Protein AF-A0A519C0G3-F1 (afdb_monomer)

Foldseek 3Di:
DPPPPPDLVVVLCVCVVVVLFDQDDDDAPDDPVVLVVLLVVLVVVCVVVVHDSCPDPSNVSSVVNVVSVVRSVVRVVVSCVQCPDPVNVVD

Structure (mmCIF, N/CA/C/O backbone):
data_AF-A0A519C0G3-F1
#
_entry.id   AF-A0A519C0G3-F1
#
loop_
_atom_site.group_PDB
_atom_site.id
_atom_site.type_symbol
_atom_site.label_atom_id
_atom_site.label_alt_id
_atom_site.label_comp_id
_atom_site.label_asym_id
_atom_site.label_entity_id
_atom_site.label_seq_id
_atom_site.pdbx_PDB_ins_code
_atom_site.Cartn_x
_atom_site.Cartn_y
_atom_site.Cartn_z
_atom_site.occupancy
_atom_site.B_iso_or_equiv
_atom_site.auth_seq_id
_atom_site.auth_comp_id
_atom_site.auth_asym_id
_atom_site.auth_atom_id
_atom_site.pdbx_PDB_model_num
ATOM 1 N N . LYS A 1 1 ? 6.073 6.536 25.357 1.00 41.78 1 LYS A N 1
ATOM 2 C CA . LYS A 1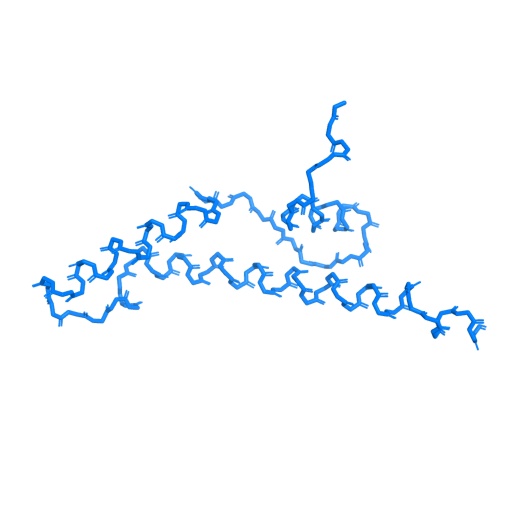 1 ? 6.462 6.893 23.968 1.00 41.78 1 LYS A CA 1
ATOM 3 C C . LYS A 1 1 ? 5.576 6.040 23.062 1.00 41.78 1 LYS A C 1
ATOM 5 O O . LYS A 1 1 ? 5.250 4.966 23.528 1.00 41.78 1 LYS A O 1
ATOM 10 N N . ASP A 1 2 ? 5.100 6.541 21.919 1.00 49.09 2 ASP A N 1
ATOM 11 C CA . ASP A 1 2 ? 4.277 5.833 20.893 1.00 49.09 2 ASP A CA 1
ATOM 12 C C . ASP A 1 2 ? 2.810 6.285 20.722 1.00 49.09 2 ASP A C 1
ATOM 14 O O . ASP A 1 2 ? 2.165 5.897 19.756 1.00 49.09 2 ASP A O 1
ATOM 18 N N . ALA A 1 3 ? 2.294 7.210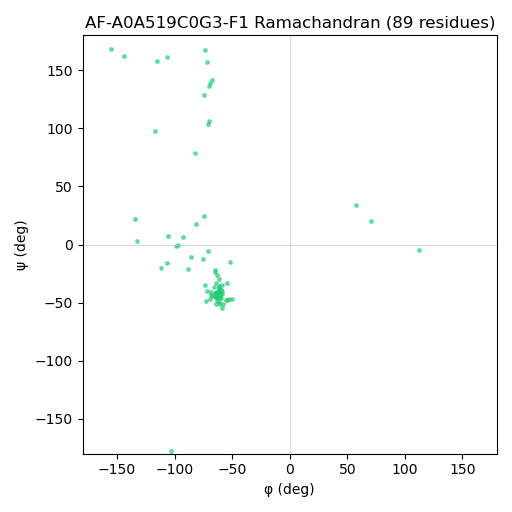 21.538 1.00 43.50 3 ALA A N 1
ATOM 19 C CA . ALA A 1 3 ? 0.912 7.712 21.415 1.00 43.50 3 ALA A CA 1
ATOM 20 C C . ALA A 1 3 ? 0.691 8.819 20.348 1.00 43.50 3 ALA A C 1
ATOM 22 O O . ALA A 1 3 ? -0.306 9.529 20.410 1.00 43.50 3 ALA A O 1
ATOM 23 N N . PHE A 1 4 ? 1.609 8.996 19.387 1.00 54.22 4 PHE A N 1
ATOM 24 C CA . PHE A 1 4 ? 1.522 10.065 18.366 1.00 54.22 4 PHE A CA 1
ATOM 25 C C . PHE A 1 4 ? 1.776 9.599 16.925 1.00 54.22 4 PHE A C 1
ATOM 27 O O . PHE A 1 4 ? 1.786 10.409 16.000 1.00 54.22 4 PHE A O 1
ATOM 34 N N . GLY A 1 5 ? 1.978 8.299 16.703 1.00 63.66 5 GLY A N 1
ATOM 35 C CA . GLY A 1 5 ? 2.129 7.751 15.359 1.00 63.66 5 GLY A CA 1
ATOM 36 C C . GLY A 1 5 ? 0.773 7.514 14.701 1.00 63.66 5 GLY A C 1
ATOM 37 O O . GLY A 1 5 ? 0.334 6.374 14.631 1.00 63.66 5 GLY A O 1
ATOM 38 N N . PHE A 1 6 ? 0.121 8.554 14.176 1.00 80.88 6 PHE A N 1
ATOM 39 C CA . PHE A 1 6 ? -1.126 8.423 13.395 1.00 80.88 6 PHE A CA 1
ATOM 40 C C . PHE A 1 6 ? -0.898 7.878 11.971 1.00 80.88 6 PHE A C 1
ATOM 42 O O . PHE A 1 6 ? -1.679 8.127 11.056 1.00 80.88 6 PHE A O 1
ATOM 49 N N . GLY A 1 7 ? 0.198 7.145 11.761 1.00 88.69 7 GLY A N 1
ATOM 50 C CA . GLY A 1 7 ? 0.481 6.486 10.495 1.00 88.69 7 GLY A CA 1
ATOM 51 C C . GLY A 1 7 ? -0.482 5.324 10.276 1.00 88.69 7 GLY A C 1
ATOM 52 O O . GLY A 1 7 ? -0.706 4.521 11.183 1.00 88.69 7 GLY A O 1
ATOM 53 N N . LEU A 1 8 ? -1.002 5.201 9.055 1.00 91.06 8 LEU A N 1
ATOM 54 C CA . LEU A 1 8 ? -1.982 4.181 8.682 1.00 91.06 8 LEU A CA 1
ATOM 55 C C . LEU A 1 8 ? -1.560 2.765 9.111 1.00 91.06 8 LEU A C 1
ATOM 57 O O . LEU A 1 8 ? -2.340 2.063 9.745 1.00 91.06 8 LEU A O 1
ATOM 61 N N . LYS A 1 9 ? -0.306 2.374 8.852 1.00 90.44 9 LYS A N 1
ATOM 62 C CA . LYS A 1 9 ? 0.234 1.061 9.241 1.00 90.44 9 LYS A CA 1
ATOM 63 C C . LYS A 1 9 ? 0.168 0.812 10.753 1.00 90.44 9 LYS A C 1
ATOM 65 O O . LYS A 1 9 ? -0.177 -0.287 11.178 1.00 90.44 9 LYS A O 1
ATOM 70 N N . ALA A 1 10 ? 0.498 1.816 11.568 1.00 90.75 10 ALA A N 1
ATOM 71 C CA . ALA A 1 10 ? 0.459 1.695 13.026 1.00 90.75 10 ALA A CA 1
ATOM 72 C C . ALA A 1 10 ? -0.981 1.557 13.538 1.00 90.75 10 ALA A C 1
ATOM 74 O O . ALA A 1 10 ? -1.243 0.735 14.417 1.00 90.75 10 ALA A O 1
ATOM 75 N N . ILE A 1 11 ? -1.914 2.318 12.962 1.00 91.81 11 ILE A N 1
ATOM 76 C CA . ILE A 1 11 ? -3.342 2.224 13.284 1.00 91.81 11 ILE A CA 1
ATOM 77 C C . ILE A 1 11 ? -3.883 0.844 12.883 1.00 91.81 11 ILE A C 1
ATOM 79 O O . ILE A 1 11 ? -4.447 0.147 13.722 1.00 91.81 11 ILE A O 1
ATOM 83 N N . ALA A 1 12 ? -3.647 0.416 11.641 1.00 93.00 12 ALA A N 1
ATOM 84 C CA . ALA A 1 12 ? -4.134 -0.854 11.107 1.00 93.00 12 ALA A CA 1
ATOM 85 C C . ALA A 1 12 ? -3.622 -2.065 11.906 1.00 93.00 12 ALA A C 1
ATOM 87 O O . ALA A 1 12 ? -4.420 -2.908 12.306 1.00 93.00 12 ALA A O 1
ATOM 88 N N . LYS A 1 13 ? -2.318 -2.113 12.226 1.00 92.38 13 LYS A N 1
ATOM 89 C CA . LYS A 1 13 ? -1.745 -3.185 13.061 1.00 92.38 13 LYS A CA 1
ATOM 90 C C . LYS A 1 13 ? -2.367 -3.236 14.459 1.00 92.38 13 LYS A C 1
ATOM 92 O O . LYS A 1 13 ? -2.565 -4.320 14.991 1.00 92.38 13 LYS A O 1
ATOM 97 N N . ASN A 1 14 ? -2.661 -2.091 15.081 1.00 93.06 14 ASN A N 1
ATOM 98 C CA . ASN A 1 14 ? -3.288 -2.091 16.405 1.00 93.06 14 ASN A CA 1
ATOM 99 C C . ASN A 1 14 ? -4.755 -2.533 16.347 1.00 93.06 14 ASN A C 1
ATOM 101 O O . ASN A 1 14 ? -5.186 -3.283 17.218 1.00 93.06 14 ASN A O 1
ATOM 105 N N . LEU A 1 15 ? -5.515 -2.116 15.331 1.00 93.56 15 LEU A N 1
ATOM 106 C CA . LEU A 1 15 ? -6.895 -2.577 15.159 1.00 93.56 15 LEU A CA 1
ATOM 107 C C . LEU A 1 15 ? -6.962 -4.090 14.922 1.00 93.56 15 LEU A C 1
ATOM 109 O O . LEU A 1 15 ? -7.766 -4.764 15.563 1.00 93.56 15 LEU A O 1
ATOM 113 N N . GLU A 1 16 ? -6.085 -4.631 14.076 1.00 95.06 16 GLU A N 1
ATOM 114 C CA . GLU A 1 16 ? -5.998 -6.074 13.822 1.00 95.06 16 GLU A CA 1
ATOM 115 C C . GLU A 1 16 ? -5.563 -6.851 15.071 1.00 95.06 16 GLU A C 1
ATOM 117 O O . GLU A 1 16 ? -6.242 -7.799 15.463 1.00 95.06 16 GLU A O 1
ATOM 122 N N . LYS A 1 17 ? -4.545 -6.371 15.799 1.00 94.31 17 LYS A N 1
ATOM 123 C CA . LYS A 1 17 ? -4.109 -6.948 17.082 1.00 94.31 17 LYS A CA 1
ATOM 124 C C . LYS A 1 17 ? -5.242 -7.060 18.110 1.00 94.31 17 LYS A C 1
ATOM 126 O O . LYS A 1 17 ? -5.232 -7.965 18.942 1.00 94.31 17 LYS A O 1
ATOM 131 N N . HIS A 1 18 ? -6.190 -6.126 18.087 1.00 95.06 18 HIS A N 1
ATOM 132 C CA . HIS A 1 18 ? -7.357 -6.119 18.971 1.00 95.06 18 HIS A CA 1
ATOM 133 C C . HIS A 1 18 ? -8.594 -6.812 18.369 1.00 95.06 18 HIS A C 1
ATOM 135 O O . HIS A 1 18 ? -9.658 -6.781 18.984 1.00 95.06 18 HIS A O 1
ATOM 141 N N . GLY A 1 19 ? -8.472 -7.447 17.198 1.00 95.38 19 GLY A N 1
ATOM 142 C CA . GLY A 1 19 ? -9.556 -8.175 16.532 1.00 95.38 19 GLY A CA 1
ATOM 143 C C . GLY A 1 19 ? -10.658 -7.278 15.962 1.00 95.38 19 GLY A C 1
ATOM 144 O O . GLY A 1 19 ? -11.779 -7.735 15.762 1.00 95.38 19 GLY A O 1
ATOM 145 N N . LEU A 1 20 ? -10.366 -5.993 15.738 1.00 95.69 20 LEU A N 1
ATOM 146 C CA . LEU A 1 20 ? -11.335 -4.999 15.261 1.00 95.69 20 LEU A CA 1
ATOM 147 C C . LEU A 1 20 ? -11.405 -4.933 13.727 1.00 95.69 20 LEU A C 1
ATOM 149 O O . LEU A 1 20 ? -12.393 -4.457 13.175 1.00 95.69 20 LEU A O 1
ATOM 153 N N 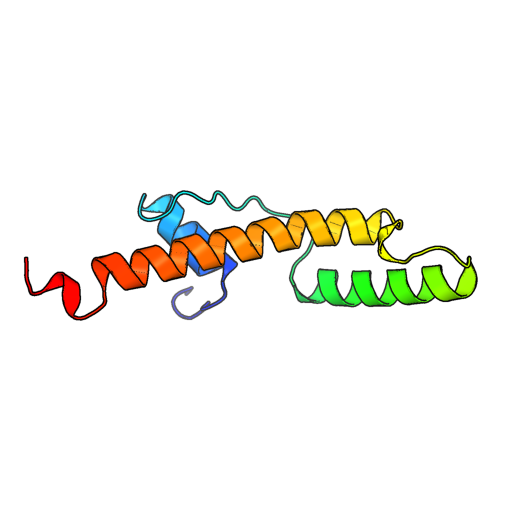. THR A 1 21 ? -10.360 -5.405 13.046 1.00 95.88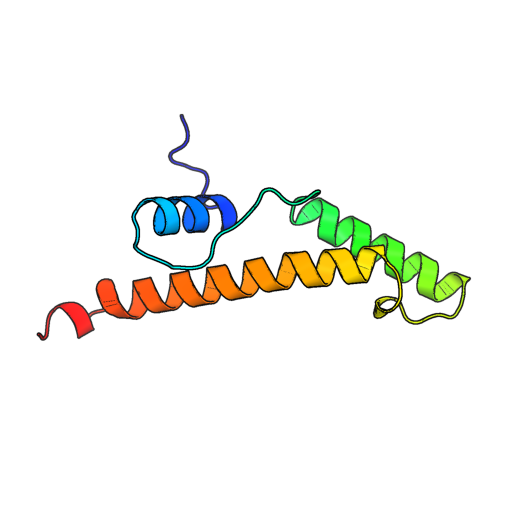 21 THR A N 1
ATOM 154 C CA . THR A 1 21 ? -10.227 -5.448 11.582 1.00 95.88 21 THR A CA 1
ATOM 155 C C . THR A 1 21 ? -9.489 -6.715 11.151 1.00 95.88 21 THR A C 1
ATOM 157 O O . THR A 1 21 ? -8.783 -7.308 11.961 1.00 95.88 21 THR A O 1
ATOM 160 N N . ASN A 1 22 ? -9.600 -7.104 9.875 1.00 94.00 22 ASN A N 1
ATOM 161 C CA . ASN A 1 22 ? -9.095 -8.394 9.383 1.00 94.00 22 ASN A CA 1
ATOM 162 C C . ASN A 1 22 ? -7.822 -8.286 8.530 1.00 94.00 22 ASN A C 1
ATOM 164 O O . ASN A 1 22 ? -7.169 -9.293 8.265 1.00 94.00 22 ASN A O 1
ATOM 168 N N . THR A 1 23 ? -7.478 -7.091 8.047 1.00 93.38 23 THR A N 1
ATOM 169 C CA . THR A 1 23 ? -6.288 -6.900 7.215 1.00 93.38 23 THR A CA 1
ATOM 170 C C . THR A 1 23 ? -5.012 -7.065 8.036 1.00 93.38 23 THR A C 1
ATOM 172 O O . THR A 1 23 ? -4.606 -6.167 8.773 1.00 93.38 23 THR A O 1
ATOM 175 N N . THR A 1 24 ? -4.328 -8.188 7.833 1.00 91.38 24 THR A N 1
ATOM 176 C CA . THR A 1 24 ? -2.967 -8.395 8.328 1.00 91.38 24 THR A CA 1
ATOM 177 C C . THR A 1 24 ? -1.974 -7.595 7.487 1.00 91.38 24 THR A C 1
ATOM 179 O O . THR A 1 24 ? -1.956 -7.678 6.256 1.00 91.38 24 THR A O 1
ATOM 182 N N . TRP A 1 25 ? -1.124 -6.822 8.162 1.00 89.19 25 TRP A N 1
ATOM 183 C CA . TRP A 1 25 ? -0.119 -5.978 7.525 1.00 89.19 25 TRP A CA 1
ATOM 184 C C . TRP A 1 25 ? 1.286 -6.430 7.917 1.00 89.19 25 TRP A C 1
ATOM 186 O O . TRP A 1 25 ? 1.814 -6.052 8.963 1.00 89.19 25 TRP A O 1
ATOM 196 N N . GLU A 1 26 ? 1.912 -7.222 7.053 1.00 84.62 26 GLU A N 1
ATOM 197 C CA . GLU A 1 26 ? 3.292 -7.673 7.240 1.00 84.62 26 GLU A CA 1
ATOM 198 C C . GLU A 1 26 ? 4.306 -6.541 7.031 1.00 84.62 26 GLU A C 1
ATOM 200 O O . GLU A 1 26 ? 4.051 -5.534 6.361 1.00 84.62 26 GLU A O 1
ATOM 205 N N . ASP A 1 27 ? 5.495 -6.682 7.613 1.00 79.31 27 ASP A N 1
ATOM 206 C CA . ASP A 1 27 ? 6.567 -5.733 7.348 1.00 79.31 27 ASP A CA 1
ATOM 207 C C . ASP A 1 27 ? 7.089 -5.911 5.919 1.00 79.31 27 ASP A C 1
ATOM 209 O O . ASP A 1 27 ? 7.796 -6.857 5.593 1.00 79.31 27 ASP A O 1
ATOM 213 N N . GLY A 1 28 ? 6.683 -4.985 5.049 1.00 73.62 28 GLY A N 1
ATOM 214 C CA . GLY A 1 28 ? 7.179 -4.891 3.684 1.00 73.62 28 GLY A CA 1
ATOM 215 C C . GLY A 1 28 ? 8.609 -4.337 3.607 1.00 73.62 28 GLY A C 1
ATOM 216 O O . GLY A 1 28 ? 9.112 -3.756 4.570 1.00 73.62 28 GLY A O 1
ATOM 217 N N . PRO A 1 29 ? 9.253 -4.447 2.433 1.00 73.81 29 PRO A N 1
ATOM 218 C CA . PRO A 1 29 ? 10.645 -4.039 2.234 1.00 73.81 29 PRO A CA 1
ATOM 219 C C . PRO A 1 29 ? 10.852 -2.515 2.241 1.00 73.81 29 PRO A C 1
ATOM 221 O O . PRO A 1 29 ? 11.982 -2.049 2.117 1.00 73.81 29 PRO A O 1
ATOM 224 N N . THR A 1 30 ? 9.777 -1.724 2.308 1.00 83.44 30 THR A N 1
ATOM 225 C CA . THR A 1 30 ? 9.832 -0.267 2.203 1.00 83.44 30 THR A CA 1
ATOM 226 C C . THR A 1 30 ? 8.634 0.406 2.882 1.00 83.44 30 THR A C 1
ATOM 228 O O . THR A 1 30 ? 7.663 -0.259 3.256 1.00 83.44 30 THR A O 1
ATOM 231 N N . ASP A 1 31 ? 8.717 1.723 3.057 1.00 88.88 31 ASP A N 1
ATOM 232 C CA . ASP A 1 31 ? 7.628 2.590 3.507 1.00 88.88 31 ASP A CA 1
ATOM 233 C C . ASP A 1 31 ? 7.029 3.380 2.327 1.00 88.88 31 ASP A C 1
ATOM 235 O O . ASP A 1 31 ? 7.437 3.222 1.173 1.00 88.88 31 ASP A O 1
ATOM 239 N N . GLY A 1 32 ? 6.051 4.246 2.604 1.00 89.88 32 GLY A N 1
ATOM 240 C CA . GLY A 1 32 ? 5.410 5.045 1.559 1.00 89.88 32 GLY A CA 1
ATOM 241 C C . GLY A 1 32 ? 6.390 5.943 0.791 1.00 89.88 32 GLY A C 1
ATOM 242 O O . GLY A 1 32 ? 6.246 6.109 -0.420 1.00 89.88 32 GLY A O 1
ATOM 243 N N . LEU A 1 33 ? 7.420 6.484 1.452 1.00 93.38 33 LEU A N 1
ATOM 244 C CA . LEU A 1 33 ? 8.422 7.319 0.787 1.00 93.38 33 LEU A CA 1
ATOM 245 C C . LEU A 1 33 ? 9.289 6.491 -0.162 1.00 93.38 33 LEU A C 1
ATOM 247 O O . LEU A 1 33 ? 9.480 6.878 -1.316 1.00 93.38 33 LEU A O 1
ATOM 251 N N . GLY A 1 34 ? 9.777 5.339 0.291 1.00 94.81 34 GLY A N 1
ATOM 252 C CA . GLY A 1 34 ? 10.558 4.448 -0.556 1.00 94.81 34 GLY A CA 1
ATOM 253 C C . GLY A 1 34 ? 9.747 3.881 -1.724 1.00 94.81 34 GLY A C 1
ATOM 254 O O . GLY A 1 34 ? 10.280 3.775 -2.830 1.00 94.81 34 GLY A O 1
ATOM 255 N N . ALA A 1 35 ? 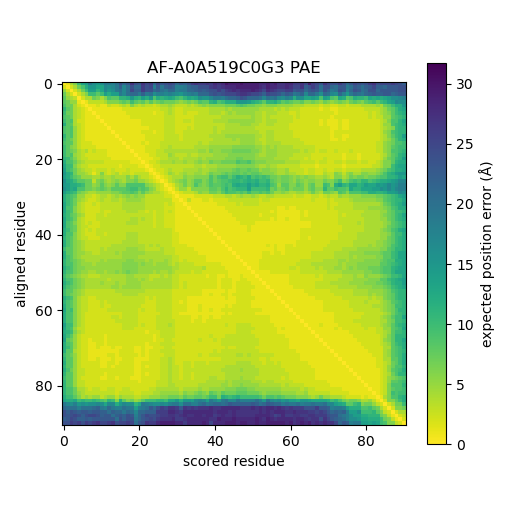8.444 3.636 -1.546 1.00 95.19 35 ALA A N 1
ATOM 256 C CA . ALA A 1 35 ? 7.543 3.287 -2.645 1.00 95.19 35 ALA A CA 1
ATOM 257 C C . ALA A 1 35 ? 7.440 4.413 -3.694 1.00 95.19 35 ALA A C 1
ATOM 259 O O . ALA A 1 35 ? 7.550 4.146 -4.892 1.00 95.19 35 ALA A O 1
ATOM 260 N N . MET A 1 36 ? 7.305 5.677 -3.272 1.00 96.62 36 MET A N 1
ATOM 261 C CA . MET A 1 36 ? 7.271 6.829 -4.188 1.00 96.62 36 MET A CA 1
ATOM 262 C C . MET A 1 36 ? 8.592 7.009 -4.950 1.00 96.62 36 MET A C 1
ATOM 264 O O . MET A 1 36 ? 8.588 7.183 -6.171 1.00 96.62 36 MET A O 1
ATOM 268 N N . VAL A 1 37 ? 9.732 6.918 -4.258 1.00 97.81 37 VAL A N 1
ATOM 269 C CA . VAL A 1 37 ? 11.061 6.995 -4.891 1.00 97.81 37 VAL A CA 1
ATOM 270 C C . VAL A 1 37 ? 11.268 5.833 -5.867 1.00 97.81 37 VAL A C 1
ATOM 272 O O . VAL A 1 37 ? 11.771 6.035 -6.974 1.00 97.81 37 VAL A O 1
ATOM 275 N N . GLY A 1 38 ? 10.832 4.626 -5.499 1.00 97.38 38 GLY A N 1
ATOM 276 C CA . GLY A 1 38 ? 10.849 3.459 -6.375 1.00 97.38 38 GLY A CA 1
ATOM 277 C C . GLY A 1 38 ? 10.000 3.664 -7.630 1.00 97.38 38 GLY A C 1
ATOM 278 O O . GLY A 1 38 ?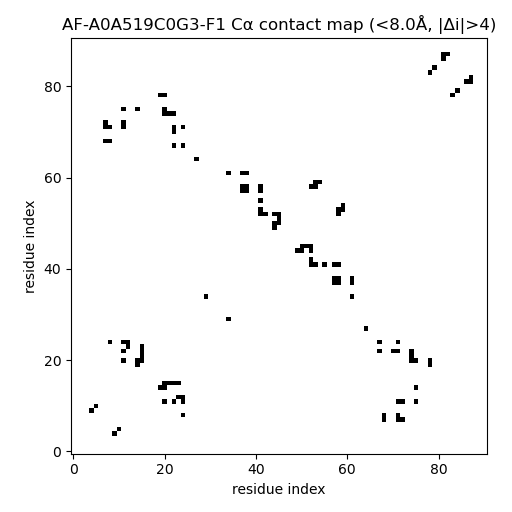 10.459 3.369 -8.732 1.00 97.38 38 GLY A O 1
ATOM 279 N N . ALA A 1 39 ? 8.805 4.242 -7.500 1.00 97.69 39 ALA A N 1
ATOM 280 C CA . ALA A 1 39 ? 7.944 4.555 -8.638 1.00 97.69 39 ALA A CA 1
ATOM 281 C C . ALA A 1 39 ? 8.592 5.563 -9.599 1.00 97.69 39 ALA A C 1
ATOM 283 O O . ALA A 1 39 ? 8.602 5.339 -10.811 1.00 97.69 39 ALA A O 1
ATOM 284 N N . TRP A 1 40 ? 9.208 6.620 -9.063 1.00 98.19 40 TRP A N 1
ATOM 285 C CA . TRP A 1 40 ? 9.962 7.592 -9.859 1.00 98.19 40 TRP A CA 1
ATOM 286 C C . TRP A 1 40 ? 11.155 6.953 -10.589 1.00 98.19 40 TRP A C 1
ATOM 288 O O . TRP A 1 40 ? 11.441 7.267 -11.747 1.00 98.19 40 TRP A O 1
ATOM 298 N N . HIS A 1 41 ? 11.825 5.991 -9.953 1.00 98.25 41 HIS A N 1
ATOM 299 C CA . HIS A 1 41 ? 12.875 5.211 -10.602 1.00 98.25 41 HIS A CA 1
ATOM 300 C C . HIS A 1 41 ? 12.339 4.351 -11.761 1.00 98.25 41 HIS A C 1
ATOM 302 O O . HIS A 1 41 ? 12.970 4.297 -12.818 1.00 98.25 41 HIS A O 1
ATOM 308 N N . CYS A 1 42 ? 11.174 3.716 -11.596 1.00 98.25 42 CYS A N 1
ATOM 309 C CA . CYS A 1 42 ? 10.526 2.917 -12.645 1.00 98.25 42 CYS A CA 1
ATOM 310 C C . CYS A 1 42 ? 10.150 3.769 -13.862 1.00 98.25 42 CYS A C 1
ATOM 312 O O . CYS A 1 42 ? 10.367 3.358 -14.997 1.00 98.25 42 CYS A O 1
ATOM 314 N N . ASP A 1 43 ? 9.649 4.980 -13.627 1.00 98.44 43 ASP A N 1
ATOM 315 C CA . ASP A 1 43 ? 9.343 5.965 -14.667 1.00 98.44 43 ASP A CA 1
ATOM 316 C C . ASP A 1 43 ? 10.604 6.361 -15.474 1.00 98.44 43 ASP A C 1
ATOM 318 O O . ASP A 1 43 ? 10.591 6.436 -16.707 1.00 98.44 43 ASP A O 1
ATOM 322 N N . ARG A 1 44 ? 11.756 6.500 -14.803 1.00 98.31 44 ARG A N 1
ATOM 323 C CA . ARG A 1 44 ? 13.048 6.696 -15.483 1.00 98.31 44 ARG A CA 1
ATOM 324 C C . ARG A 1 44 ? 13.457 5.494 -16.345 1.00 98.31 44 ARG A C 1
ATOM 326 O O . ARG A 1 44 ? 13.948 5.710 -17.453 1.00 98.31 44 ARG A O 1
ATOM 333 N N . ILE A 1 45 ? 13.273 4.264 -15.855 1.00 98.19 45 ILE A N 1
ATOM 334 C CA . ILE A 1 45 ? 13.535 3.029 -16.621 1.00 98.19 45 ILE A CA 1
ATOM 335 C C . ILE A 1 45 ? 12.631 2.975 -17.853 1.00 98.19 45 ILE A C 1
ATOM 337 O O . ILE A 1 45 ? 13.128 2.816 -18.962 1.00 98.19 45 ILE A O 1
ATOM 341 N N . SER A 1 46 ? 11.326 3.193 -17.675 1.00 98.31 46 SER A N 1
ATOM 342 C CA . SER A 1 46 ? 10.332 3.175 -18.751 1.00 98.31 46 SER A CA 1
ATOM 343 C C . SER A 1 46 ? 10.720 4.098 -19.910 1.00 98.31 46 SER A C 1
ATOM 345 O O . SER A 1 46 ? 10.760 3.672 -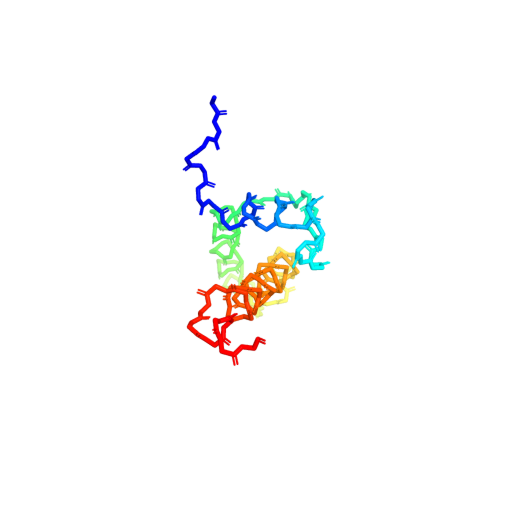21.066 1.00 98.31 46 SER A O 1
ATOM 347 N N . ARG A 1 47 ? 11.129 5.342 -19.617 1.00 97.88 47 ARG A N 1
ATOM 348 C CA . ARG A 1 47 ? 11.579 6.286 -20.656 1.00 97.88 47 ARG A CA 1
ATOM 349 C C . ARG A 1 47 ? 12.820 5.825 -21.417 1.00 97.88 47 ARG A C 1
ATOM 351 O O . ARG A 1 47 ? 12.902 6.074 -22.627 1.00 97.88 47 ARG A O 1
ATOM 358 N N . LYS A 1 48 ? 13.784 5.241 -20.697 1.00 98.19 48 LYS A N 1
ATOM 359 C CA . LYS A 1 48 ? 15.080 4.802 -21.226 1.00 98.19 48 LYS A CA 1
ATOM 360 C C . LYS A 1 48 ? 14.924 3.552 -22.090 1.00 98.19 48 LYS A C 1
ATOM 362 O O . LYS A 1 48 ? 15.400 3.539 -23.220 1.00 98.19 48 LYS A O 1
ATOM 367 N N . ASP A 1 49 ? 14.214 2.558 -21.570 1.00 97.62 49 ASP A N 1
ATOM 368 C CA . ASP A 1 49 ? 14.154 1.210 -22.135 1.00 97.62 49 ASP A CA 1
ATOM 369 C C . ASP A 1 49 ? 12.889 0.989 -22.990 1.00 97.62 49 ASP A C 1
ATOM 371 O O . ASP A 1 49 ? 12.725 -0.068 -23.589 1.00 97.62 49 ASP A O 1
ATOM 375 N N . LYS A 1 50 ? 12.011 2.003 -23.091 1.00 97.75 50 LYS A N 1
ATOM 376 C CA . LYS A 1 50 ? 10.764 1.998 -23.885 1.00 97.75 50 LYS A CA 1
ATOM 377 C C . LYS A 1 50 ? 9.791 0.875 -23.507 1.00 97.75 50 LYS A C 1
ATOM 379 O O . LYS A 1 50 ? 9.063 0.372 -24.356 1.00 97.75 50 LYS A O 1
ATOM 384 N N . ILE A 1 51 ? 9.756 0.530 -22.224 1.00 97.81 51 ILE A N 1
ATOM 385 C CA . ILE A 1 51 ? 8.791 -0.404 -21.628 1.00 97.81 51 ILE A CA 1
ATOM 386 C C . ILE A 1 51 ? 7.764 0.358 -20.791 1.00 97.81 51 ILE A C 1
ATOM 388 O O . ILE A 1 51 ? 8.028 1.491 -20.385 1.00 97.81 51 ILE A O 1
ATOM 392 N N . ASP A 1 52 ? 6.620 -0.245 -20.482 1.00 97.81 52 ASP A N 1
ATOM 393 C CA . ASP A 1 52 ? 5.697 0.338 -19.508 1.00 97.81 52 ASP A CA 1
ATOM 394 C C . ASP A 1 52 ? 6.310 0.270 -18.096 1.00 97.81 52 ASP A C 1
ATOM 396 O O . ASP A 1 52 ? 6.923 -0.726 -17.701 1.00 97.81 52 ASP A O 1
ATOM 400 N N . MET A 1 53 ? 6.157 1.334 -17.303 1.00 97.50 53 MET A N 1
ATOM 401 C CA . MET A 1 53 ? 6.631 1.343 -15.920 1.00 97.50 53 MET A CA 1
ATOM 402 C C . MET A 1 53 ? 5.945 0.270 -15.066 1.00 97.50 53 MET A C 1
ATOM 404 O O . MET A 1 53 ? 6.576 -0.240 -14.137 1.00 97.50 53 MET A O 1
ATOM 408 N N . ILE A 1 54 ? 4.693 -0.100 -15.377 1.00 96.56 54 ILE A N 1
ATOM 409 C CA . ILE A 1 54 ? 3.948 -1.142 -14.648 1.00 96.56 54 ILE A CA 1
ATOM 410 C C . ILE A 1 54 ? 4.576 -2.529 -14.801 1.00 96.56 54 ILE A C 1
ATOM 412 O O . ILE A 1 54 ? 4.371 -3.393 -13.944 1.00 96.56 54 ILE A O 1
ATOM 416 N N . ASP A 1 55 ? 5.362 -2.725 -15.860 1.00 97.19 55 ASP A N 1
ATOM 417 C CA . ASP A 1 55 ? 6.015 -3.994 -16.160 1.00 97.19 55 ASP A CA 1
ATOM 418 C C . ASP A 1 55 ? 7.354 -4.157 -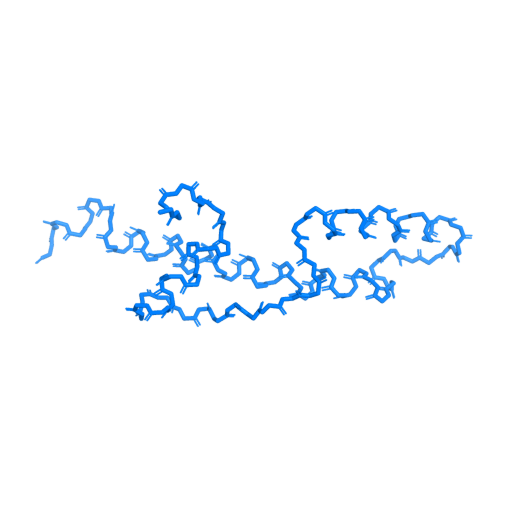15.439 1.00 97.19 55 ASP A C 1
ATOM 420 O O . ASP A 1 55 ? 7.885 -5.269 -15.376 1.00 97.19 55 ASP A O 1
ATOM 424 N N . THR A 1 56 ? 7.874 -3.091 -14.823 1.00 97.69 56 THR A N 1
ATOM 425 C CA . THR A 1 56 ? 9.080 -3.165 -13.992 1.00 97.69 56 THR A CA 1
ATOM 426 C C . THR A 1 56 ? 8.826 -3.969 -12.711 1.00 97.69 56 THR A C 1
ATOM 428 O O . THR A 1 56 ? 7.783 -3.847 -12.063 1.00 97.69 56 THR A O 1
ATOM 431 N N . GLU A 1 57 ? 9.806 -4.774 -12.293 1.00 96.31 57 GLU A N 1
ATOM 432 C CA . GLU A 1 57 ? 9.683 -5.597 -11.078 1.00 96.31 57 GLU A CA 1
ATOM 433 C C . GLU A 1 57 ? 9.479 -4.757 -9.809 1.00 96.31 57 GLU A C 1
ATOM 435 O O . GLU A 1 57 ? 8.694 -5.122 -8.931 1.00 96.31 57 GLU A O 1
ATOM 440 N N . ILE A 1 58 ? 10.115 -3.584 -9.740 1.00 96.38 58 ILE A N 1
ATOM 441 C CA . ILE A 1 58 ? 9.948 -2.646 -8.624 1.00 96.38 58 ILE A CA 1
ATOM 442 C C . ILE A 1 58 ? 8.492 -2.156 -8.557 1.00 96.38 58 ILE A C 1
ATOM 444 O O . ILE A 1 58 ? 7.887 -2.201 -7.484 1.00 96.38 58 ILE A O 1
ATOM 448 N N . MET A 1 59 ? 7.888 -1.760 -9.685 1.00 97.38 59 MET A N 1
ATOM 449 C CA . MET A 1 59 ? 6.490 -1.314 -9.712 1.00 97.38 59 MET A CA 1
ATOM 450 C C . MET A 1 59 ? 5.511 -2.438 -9.365 1.00 97.38 59 MET A C 1
ATOM 452 O O . MET A 1 59 ? 4.536 -2.208 -8.648 1.00 97.38 59 MET A O 1
ATOM 456 N N . LYS A 1 60 ? 5.778 -3.677 -9.796 1.00 96.38 60 LYS A N 1
ATOM 457 C CA . LYS A 1 60 ? 4.986 -4.848 -9.379 1.00 96.38 60 LYS A CA 1
ATOM 458 C C . LYS A 1 60 ? 5.022 -5.034 -7.859 1.00 96.38 60 LYS A C 1
ATOM 460 O O . LYS A 1 60 ? 3.989 -5.352 -7.266 1.00 96.38 60 LYS A O 1
ATOM 465 N N . GLY A 1 61 ? 6.175 -4.807 -7.227 1.00 94.50 61 GLY A N 1
ATOM 466 C CA . GLY A 1 61 ? 6.324 -4.789 -5.770 1.00 94.50 61 GLY A CA 1
ATOM 467 C C . GLY A 1 61 ? 5.521 -3.667 -5.105 1.00 94.50 61 GLY A C 1
ATOM 468 O O . GLY A 1 61 ? 4.739 -3.934 -4.193 1.00 94.50 61 GLY A O 1
ATOM 469 N N . ILE A 1 62 ? 5.636 -2.436 -5.613 1.00 95.56 62 ILE A N 1
ATOM 470 C CA . ILE A 1 62 ? 4.882 -1.268 -5.120 1.00 95.56 62 ILE A CA 1
ATOM 471 C C . ILE A 1 62 ? 3.370 -1.499 -5.229 1.00 95.56 62 ILE A C 1
ATOM 473 O O . ILE A 1 62 ? 2.625 -1.190 -4.303 1.00 95.56 62 ILE A O 1
ATOM 477 N N . ARG A 1 63 ? 2.899 -2.112 -6.321 1.00 95.19 63 ARG A N 1
ATOM 478 C CA . ARG A 1 63 ? 1.483 -2.464 -6.488 1.00 95.19 63 ARG A CA 1
ATOM 479 C C . ARG A 1 63 ? 1.008 -3.440 -5.413 1.00 95.19 63 ARG A C 1
ATOM 481 O O . ARG A 1 63 ? -0.074 -3.251 -4.869 1.00 95.19 63 ARG A O 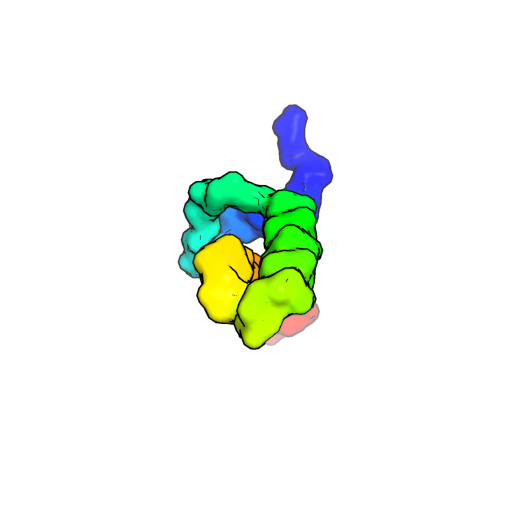1
ATOM 488 N N . LYS A 1 64 ? 1.800 -4.470 -5.092 1.00 93.00 64 LYS A N 1
ATOM 489 C CA . LYS A 1 64 ? 1.470 -5.423 -4.016 1.00 93.00 64 LYS A CA 1
ATOM 490 C C . LYS A 1 64 ? 1.403 -4.730 -2.654 1.00 93.00 64 LYS A C 1
ATOM 492 O O . LYS A 1 64 ? 0.468 -4.993 -1.909 1.00 93.00 64 LYS A O 1
ATOM 497 N N . TYR A 1 65 ? 2.347 -3.830 -2.373 1.00 92.00 65 TYR A N 1
ATOM 498 C CA . TYR A 1 65 ? 2.348 -3.004 -1.164 1.00 92.00 65 TYR A CA 1
ATOM 499 C C . TYR A 1 65 ? 1.068 -2.156 -1.065 1.00 92.00 65 TYR A C 1
ATOM 501 O O . TYR A 1 65 ? 0.304 -2.315 -0.119 1.00 92.00 65 TYR A O 1
ATOM 509 N N . ASN A 1 66 ? 0.754 -1.369 -2.101 1.00 93.25 66 ASN A N 1
ATOM 510 C CA . ASN A 1 66 ? -0.410 -0.475 -2.104 1.00 93.25 66 ASN A CA 1
ATOM 511 C C . ASN A 1 66 ? -1.760 -1.208 -2.004 1.00 93.25 66 ASN A C 1
ATOM 513 O O . ASN A 1 66 ? -2.731 -0.639 -1.514 1.00 93.25 66 ASN A O 1
ATOM 517 N N . ILE A 1 67 ? -1.852 -2.470 -2.444 1.00 94.50 67 ILE A N 1
ATOM 518 C CA . ILE A 1 67 ? -3.067 -3.276 -2.240 1.00 94.50 67 ILE A CA 1
ATOM 519 C C . ILE A 1 67 ? -3.349 -3.469 -0.743 1.00 94.50 67 ILE A C 1
ATOM 521 O O . ILE A 1 67 ? -4.514 -3.443 -0.343 1.00 94.50 67 ILE A O 1
ATOM 525 N N . ILE A 1 68 ? -2.315 -3.657 0.082 1.00 93.88 68 ILE A N 1
ATOM 526 C CA . ILE A 1 68 ? -2.472 -3.793 1.536 1.00 93.88 68 ILE A CA 1
ATOM 527 C C . ILE A 1 68 ? -2.911 -2.463 2.147 1.00 93.88 68 ILE A C 1
ATOM 529 O O . ILE A 1 68 ? -3.872 -2.458 2.913 1.00 93.88 68 ILE A O 1
ATOM 533 N N . ASP A 1 69 ? -2.310 -1.343 1.734 1.00 93.00 69 ASP A N 1
ATOM 534 C CA . ASP A 1 69 ? -2.723 -0.000 2.164 1.00 93.00 69 ASP A CA 1
ATOM 535 C C . ASP A 1 69 ? -4.213 0.246 1.888 1.00 93.00 69 ASP A C 1
ATOM 537 O O . ASP A 1 69 ? -4.958 0.668 2.776 1.00 93.00 69 ASP A O 1
ATOM 541 N N . CYS A 1 70 ? -4.683 -0.073 0.677 1.00 95.56 70 CYS A N 1
ATOM 542 C CA . CYS A 1 70 ? -6.091 0.080 0.315 1.00 95.56 70 CYS A CA 1
ATOM 543 C C . CYS A 1 70 ? -7.017 -0.822 1.145 1.00 95.56 70 CYS A C 1
ATOM 545 O O . CYS A 1 70 ? -8.078 -0.367 1.574 1.00 95.56 70 CYS A O 1
ATOM 547 N N . LYS A 1 71 ? -6.633 -2.080 1.393 1.00 96.44 71 LYS A N 1
ATOM 548 C CA . LYS A 1 71 ? -7.411 -3.004 2.236 1.00 96.44 71 LYS A CA 1
ATOM 549 C C . LYS A 1 71 ? -7.490 -2.525 3.685 1.00 96.44 71 LYS A C 1
ATOM 551 O O . LYS A 1 71 ? -8.570 -2.504 4.264 1.00 96.44 71 LYS A O 1
ATOM 556 N N . ALA A 1 72 ? -6.375 -2.058 4.239 1.00 94.94 72 ALA A N 1
ATOM 557 C CA . ALA A 1 72 ? -6.329 -1.528 5.593 1.00 94.94 72 ALA A CA 1
ATOM 558 C C . ALA A 1 72 ? -7.187 -0.263 5.744 1.00 94.94 72 ALA A C 1
ATOM 560 O O . ALA A 1 72 ? -7.917 -0.131 6.724 1.00 94.94 72 ALA A O 1
ATOM 561 N N . MET A 1 73 ? -7.152 0.645 4.760 1.00 95.69 73 MET A N 1
ATOM 562 C CA . MET A 1 73 ? -8.043 1.812 4.723 1.00 95.69 73 MET A CA 1
ATOM 563 C C . MET A 1 73 ? -9.517 1.409 4.666 1.00 95.69 73 MET A C 1
ATOM 565 O O . MET A 1 73 ? -10.342 2.009 5.354 1.00 95.69 73 MET A O 1
ATOM 569 N N . TRP A 1 74 ? -9.849 0.407 3.852 1.00 97.06 74 TRP A N 1
ATOM 570 C CA . TRP A 1 74 ? -11.209 -0.108 3.731 1.00 97.06 74 TRP A CA 1
ATOM 571 C C . TRP A 1 74 ? -11.728 -0.655 5.064 1.00 97.06 74 TRP A C 1
ATOM 573 O O . TRP A 1 74 ? -12.787 -0.230 5.529 1.00 97.06 74 TRP A O 1
ATOM 583 N N . ASP A 1 75 ? -10.957 -1.532 5.707 1.00 96.38 75 ASP A N 1
ATOM 584 C CA . ASP A 1 75 ? -11.310 -2.109 7.004 1.00 96.38 75 ASP A CA 1
ATOM 585 C C . ASP A 1 75 ? -11.448 -1.032 8.087 1.00 96.38 75 ASP A C 1
ATOM 587 O O . ASP A 1 75 ? -12.442 -1.009 8.813 1.00 96.38 75 ASP A O 1
ATOM 591 N N . LEU A 1 76 ? -10.494 -0.096 8.157 1.00 94.88 76 LEU A N 1
ATOM 592 C CA . LEU A 1 76 ? -10.516 1.018 9.106 1.00 94.88 76 LEU A CA 1
ATOM 593 C C . LEU A 1 76 ? -11.778 1.874 8.943 1.00 94.88 76 LEU A C 1
ATOM 595 O O . LEU A 1 76 ? -12.473 2.151 9.921 1.00 94.88 76 LEU A O 1
ATOM 599 N N . ILE A 1 77 ? -12.079 2.306 7.716 1.00 94.81 77 ILE A N 1
ATOM 600 C CA . ILE A 1 77 ? -13.235 3.168 7.447 1.00 94.81 77 ILE A CA 1
ATOM 601 C C . ILE A 1 77 ? -14.540 2.439 7.777 1.00 94.81 77 ILE A C 1
ATOM 603 O O . ILE A 1 77 ? -15.439 3.051 8.355 1.00 94.81 77 ILE A O 1
ATOM 607 N N . ASN A 1 78 ? -14.660 1.155 7.433 1.00 95.12 78 ASN A N 1
ATOM 608 C CA . ASN A 1 78 ? -15.865 0.386 7.738 1.00 95.12 78 ASN A CA 1
ATOM 609 C C . ASN A 1 78 ? -16.040 0.176 9.241 1.00 95.12 78 ASN A C 1
ATOM 611 O O . ASN A 1 78 ? -17.121 0.452 9.752 1.00 95.12 78 ASN A O 1
ATOM 615 N N . TYR A 1 79 ? -14.973 -0.175 9.965 1.00 94.75 79 TYR A N 1
ATOM 616 C CA . TYR A 1 79 ? -15.011 -0.274 11.423 1.00 94.75 79 TYR A CA 1
ATOM 617 C C . TYR A 1 79 ? -15.485 1.037 12.075 1.00 94.75 79 TYR A C 1
ATOM 619 O O . TYR A 1 79 ? -16.386 1.034 12.916 1.00 94.75 79 TYR A O 1
ATOM 627 N N . LEU A 1 80 ? -14.926 2.179 11.655 1.00 93.06 80 LEU A N 1
ATOM 628 C CA . LEU A 1 80 ? -15.331 3.489 12.174 1.00 93.06 80 LEU A CA 1
ATOM 629 C C . LEU A 1 80 ? -16.790 3.816 11.841 1.00 93.06 80 LEU A C 1
ATOM 631 O O . LEU A 1 80 ? -17.519 4.296 12.705 1.00 93.06 80 LEU A O 1
ATOM 635 N N . ARG A 1 81 ? -17.243 3.527 10.616 1.00 93.50 81 ARG A N 1
ATOM 636 C CA . ARG A 1 81 ? -18.641 3.734 10.212 1.00 93.50 81 ARG A CA 1
ATOM 637 C C . ARG A 1 81 ? -19.606 2.885 11.030 1.00 93.50 81 ARG A C 1
ATOM 639 O O . ARG A 1 81 ? -20.634 3.395 11.457 1.00 93.50 81 ARG A O 1
ATOM 646 N N . GLU A 1 82 ? -19.282 1.621 11.264 1.00 92.06 82 GLU A N 1
ATOM 647 C CA . GLU A 1 82 ? -20.156 0.689 11.977 1.00 92.06 82 GLU A CA 1
ATOM 648 C C . GLU A 1 82 ? -20.221 0.950 13.484 1.00 92.06 82 GLU A C 1
ATOM 650 O O . GLU A 1 82 ? -21.264 0.727 14.093 1.00 92.06 82 GLU A O 1
ATOM 655 N N . LYS A 1 83 ? -19.117 1.391 14.099 1.00 92.62 83 LYS A N 1
ATOM 656 C CA . LYS A 1 83 ? -18.994 1.454 15.566 1.00 92.62 83 LYS A CA 1
ATOM 657 C C . LYS A 1 83 ? -18.934 2.865 16.144 1.00 92.62 83 LYS A C 1
ATOM 659 O O . LYS A 1 83 ? -19.197 3.026 17.329 1.00 92.62 83 LYS A O 1
ATOM 664 N N . HIS A 1 84 ? -18.587 3.866 15.334 1.00 88.12 84 HIS A N 1
ATOM 665 C CA . HIS A 1 84 ? -18.238 5.217 15.801 1.00 88.12 84 HIS A CA 1
ATOM 666 C C . HIS A 1 84 ? -18.900 6.333 14.980 1.00 88.12 84 HIS A C 1
ATOM 668 O O . HIS A 1 84 ? -18.428 7.466 14.978 1.00 88.12 84 HIS A O 1
ATOM 674 N N . THR A 1 85 ? -19.998 6.032 14.282 1.00 83.50 85 THR A N 1
ATOM 675 C CA . THR A 1 85 ? -20.904 7.054 13.727 1.00 83.50 85 THR A CA 1
ATOM 676 C C . THR A 1 85 ? -22.270 6.959 14.402 1.00 83.50 85 THR A C 1
ATOM 678 O O . THR A 1 85 ? -22.613 5.900 14.926 1.00 83.50 85 THR A O 1
ATOM 681 N N . ASP A 1 86 ? -23.058 8.042 14.386 1.00 69.75 86 ASP A N 1
ATOM 682 C CA . ASP A 1 86 ? -24.314 8.208 15.153 1.00 69.75 86 ASP A CA 1
ATOM 683 C C . ASP A 1 86 ? -25.349 7.074 14.993 1.00 69.75 86 ASP A C 1
ATOM 685 O O . ASP A 1 86 ? -26.251 6.929 15.816 1.00 69.75 86 ASP A O 1
ATOM 689 N N . LYS A 1 87 ? -25.206 6.210 13.980 1.00 58.75 87 LYS A N 1
ATOM 690 C CA . LYS A 1 87 ? -26.015 4.991 13.827 1.00 58.75 87 LYS A CA 1
ATOM 691 C C . LYS A 1 87 ? -25.803 3.958 14.943 1.00 58.75 87 LYS A C 1
ATOM 693 O O . LYS A 1 87 ? -26.705 3.165 15.180 1.00 58.75 87 LYS A O 1
ATOM 698 N N . ALA A 1 88 ? -24.660 3.968 15.631 1.00 54.84 88 ALA A N 1
ATOM 699 C CA . ALA A 1 88 ? -24.343 3.021 16.704 1.00 54.84 88 ALA A CA 1
ATOM 700 C C . ALA A 1 88 ? -25.079 3.307 18.031 1.00 54.84 88 ALA A C 1
ATOM 702 O O . ALA A 1 88 ? -25.082 2.459 18.915 1.00 54.84 88 ALA A O 1
ATOM 703 N N . LEU A 1 89 ? -25.712 4.480 18.175 1.00 51.09 89 LEU A N 1
ATOM 704 C CA . LEU A 1 89 ? -26.489 4.872 19.363 1.00 51.09 89 LEU A CA 1
ATOM 705 C C . LEU A 1 89 ? -28.003 4.632 19.203 1.00 51.09 89 LEU A C 1
ATOM 707 O O . LEU A 1 89 ? -28.771 4.937 20.112 1.00 51.09 89 LEU A O 1
ATOM 711 N N . ALA A 1 90 ? -28.435 4.121 18.045 1.00 52.28 90 ALA A N 1
ATOM 712 C CA . ALA A 1 90 ? -29.844 3.932 17.692 1.00 52.28 90 ALA A CA 1
ATOM 713 C C . ALA A 1 90 ? -30.317 2.461 17.733 1.00 52.28 90 ALA A C 1
ATOM 715 O O . ALA A 1 90 ? -31.440 2.178 17.315 1.00 52.28 90 ALA A O 1
ATOM 716 N N . SER A 1 91 ? -29.481 1.535 18.216 1.00 46.94 91 SER A N 1
ATOM 717 C CA . SER A 1 91 ? -29.771 0.098 18.382 1.00 46.94 91 SER A CA 1
ATOM 718 C C . SER A 1 91 ? -29.497 -0.350 19.807 1.00 46.94 91 SER A C 1
ATOM 720 O O . SER A 1 91 ? -30.298 -1.147 20.335 1.00 46.94 91 SER A O 1
#

Solvent-accessible surface area (backbone atoms only — not comparable to full-atom values): 5444 Å² total; per-residue (Å²): 137,77,95,76,64,86,45,66,69,59,50,38,50,52,36,30,77,70,69,65,38,82,56,82,80,76,92,64,101,61,54,75,65,54,42,52,54,48,45,56,51,31,49,54,47,17,72,73,72,74,46,64,37,73,75,35,72,67,36,48,52,44,51,59,52,50,52,51,54,53,47,36,52,51,42,51,53,48,44,44,56,64,66,71,35,82,73,54,79,77,119

Nearest PDB structures (foldseek):
  8ovc-assembly1_I  TM=2.755E-01  e=8.822E+00  Mycolicibacterium smegmatis

Mean predicted aligned error: 5.8 Å

Radius of gyration: 17.37 Å; Cα contacts (8 Å, |Δi|>4): 64; chains: 1; bounding box: 45×18×48 Å

Sequence (91 aa):
KDAFGFGLKAIAKNLEKHGLTNTTWEDGPTDGLGAMVGAWHCDRISRKDKIDMIDTEIMKGIRKYNIIDCKAMWDLINYLREKHTDKALAS

Secondary structure (DSSP, 8-state):
--TT---HHHHHHHHHHTTS--------S--HHHHHHHHHHHHHHHHHHTS-GGGSHHHHHHHHHHHHHHHHHHHHHHHHHHHSSGGGG--

pLDDT: mean 88.69, std 14.25, range [41.78, 98.44]